Protein AF-A0A973BAA5-F1 (afdb_monomer)

Mean predicted aligned error: 5.47 Å

Radius of gyration: 13.07 Å; Cα contacts (8 Å, |Δi|>4): 147; chains: 1; bounding box: 31×34×27 Å

Secondary structure (DSSP, 8-state):
--HHHHHS--HHHHHHHHHHHTSTTEEEEEEEEETTEEEEEEEEETTEEEEEEEESSSSTTSSPPPHHHHHHHHHTT-EEEEEEHHHHHH-HHHHHHHHHHHHHHT-

pLDDT: mean 86.57, std 13.46, range [48.56, 96.56]

Sequence (107 aa):
MNAEDLLISDSFTEEVCDFLNRKDGIHTRVGYNIAGLLIDILVEKNHKYFGIDLVGYPVAFRDAFTLERYKILNRVGIEIMPISYLSWKYDEYHVKDRLEELLTNFD

Nearest PDB structures (foldseek):
  3r3p-assembly1_B  TM=7.218E-01  e=3.888E-03  Bacillus phage 0305phi8-36
  7u06-assembly1_l  TM=6.058E-01  e=5.678E+00  Saccharomyces cerevisiae
  7u05-assembly1_l  TM=6.095E-01  e=7.956E+00  Saccharomyces cerevisiae
  3q85-assembly1_A  TM=3.237E-01  e=3.310E+00  Mus musculus

Structure (mmCIF, N/CA/C/O backbone):
data_AF-A0A973BAA5-F1
#
_entry.id   AF-A0A973BAA5-F1
#
loop_
_atom_site.group_PDB
_atom_site.id
_atom_site.type_symbol
_atom_site.label_atom_id
_atom_site.label_alt_id
_atom_site.label_comp_id
_atom_site.label_asym_id
_atom_site.label_entity_id
_atom_site.label_seq_id
_atom_site.pdbx_PDB_ins_code
_atom_site.Cartn_x
_atom_site.Cartn_y
_atom_site.Cartn_z
_atom_site.occupancy
_atom_site.B_iso_or_equiv
_atom_site.auth_seq_id
_atom_site.auth_comp_id
_atom_site.auth_asym_id
_atom_site.auth_atom_id
_atom_site.pdbx_PDB_model_num
ATOM 1 N N . MET A 1 1 ? 12.392 -21.555 -1.815 1.00 49.84 1 MET A N 1
ATOM 2 C CA . MET A 1 1 ? 11.776 -20.274 -1.442 1.00 49.84 1 MET A CA 1
ATOM 3 C C . MET A 1 1 ? 10.315 -20.358 -1.794 1.00 49.84 1 MET A C 1
ATOM 5 O O . MET A 1 1 ? 10.001 -20.553 -2.966 1.00 49.84 1 MET A O 1
ATOM 9 N N . ASN A 1 2 ? 9.450 -20.348 -0.784 1.00 48.56 2 ASN A N 1
ATOM 10 C CA . ASN A 1 2 ? 8.018 -20.169 -1.011 1.00 48.56 2 ASN A CA 1
ATOM 11 C C . ASN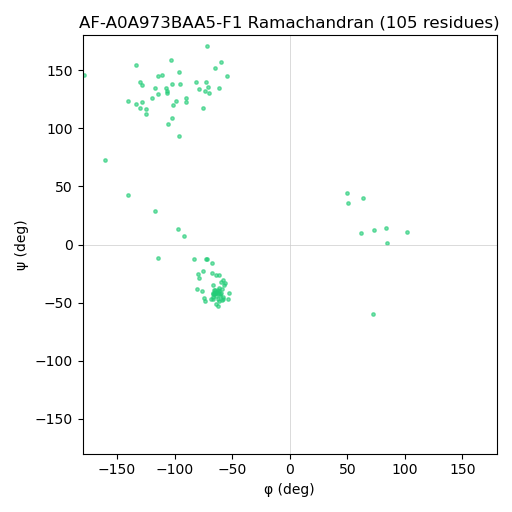 A 1 2 ? 7.763 -18.698 -1.423 1.00 48.56 2 ASN A C 1
ATOM 13 O O . ASN A 1 2 ? 8.682 -17.879 -1.400 1.00 48.56 2 ASN A O 1
ATOM 17 N N . ALA A 1 3 ? 6.547 -18.366 -1.863 1.00 51.72 3 ALA A N 1
ATOM 18 C CA . ALA A 1 3 ? 6.223 -16.990 -2.246 1.00 51.72 3 ALA A CA 1
ATOM 19 C C . ALA A 1 3 ? 6.472 -16.012 -1.086 1.00 51.72 3 ALA A C 1
ATOM 21 O O . ALA A 1 3 ? 6.953 -14.918 -1.335 1.00 51.72 3 ALA A O 1
ATOM 22 N N 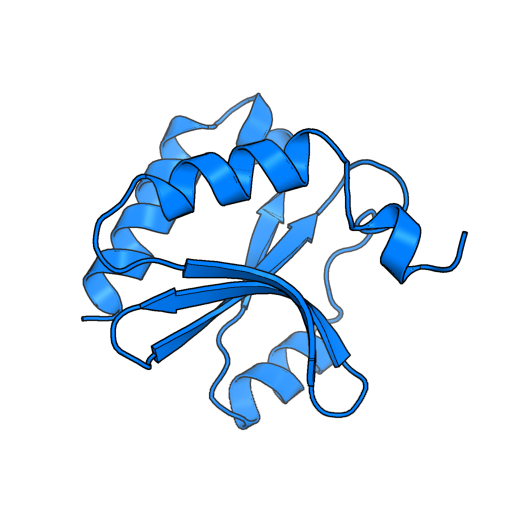. GLU A 1 4 ? 6.236 -16.443 0.157 1.00 53.12 4 GLU A N 1
ATOM 23 C CA . GLU A 1 4 ? 6.458 -15.656 1.375 1.00 53.12 4 GLU A CA 1
ATOM 24 C C . GLU A 1 4 ? 7.936 -15.266 1.561 1.00 53.12 4 GLU A C 1
ATOM 26 O O . GLU A 1 4 ? 8.223 -14.115 1.864 1.00 53.12 4 GLU A O 1
ATOM 31 N N . ASP A 1 5 ? 8.880 -16.163 1.264 1.00 52.28 5 ASP A N 1
ATOM 32 C CA . ASP A 1 5 ? 10.326 -15.924 1.352 1.00 52.28 5 ASP A CA 1
ATOM 33 C C . ASP A 1 5 ? 10.829 -14.905 0.310 1.00 52.28 5 ASP A C 1
ATOM 35 O O . ASP A 1 5 ? 11.876 -14.292 0.509 1.00 52.28 5 ASP A O 1
ATOM 39 N N . LEU A 1 6 ? 10.120 -14.730 -0.816 1.00 53.72 6 LEU A N 1
ATOM 40 C CA . LEU A 1 6 ? 10.433 -13.706 -1.826 1.00 53.72 6 LEU A CA 1
ATOM 41 C C . LEU A 1 6 ? 9.934 -12.310 -1.434 1.00 53.72 6 LEU A C 1
ATOM 43 O O . LEU A 1 6 ? 10.503 -11.332 -1.907 1.00 53.72 6 LEU A O 1
ATOM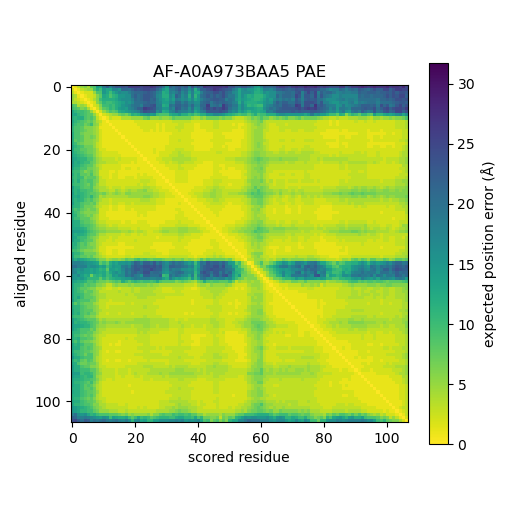 47 N N . LEU A 1 7 ? 8.899 -12.216 -0.591 1.00 53.53 7 LEU A N 1
ATOM 48 C CA . LEU A 1 7 ? 8.320 -10.940 -0.143 1.00 53.53 7 LEU A CA 1
ATOM 49 C C . LEU A 1 7 ? 9.201 -10.246 0.906 1.00 53.53 7 LEU A C 1
ATOM 51 O O . LEU A 1 7 ? 9.075 -9.047 1.121 1.00 53.53 7 LEU A O 1
ATOM 55 N N . ILE A 1 8 ? 10.048 -11.006 1.610 1.00 52.91 8 ILE A N 1
ATOM 56 C CA . ILE A 1 8 ? 10.646 -10.577 2.884 1.00 52.91 8 ILE A CA 1
ATOM 57 C C . ILE A 1 8 ? 11.899 -9.695 2.721 1.00 52.91 8 ILE A C 1
ATOM 59 O O . ILE A 1 8 ? 12.311 -9.072 3.695 1.00 52.91 8 ILE A O 1
ATOM 63 N N . SER A 1 9 ? 12.503 -9.576 1.534 1.00 57.31 9 SER A N 1
ATOM 64 C CA . SER A 1 9 ? 13.672 -8.695 1.356 1.00 57.31 9 SER A CA 1
ATOM 65 C C . SER A 1 9 ? 13.899 -8.328 -0.109 1.00 57.31 9 SER A C 1
ATOM 67 O O . SER A 1 9 ? 14.814 -8.818 -0.774 1.00 57.31 9 SER A O 1
ATOM 69 N N . ASP A 1 10 ? 13.035 -7.467 -0.639 1.00 75.75 10 ASP A N 1
ATOM 70 C CA . ASP A 1 10 ? 13.400 -6.644 -1.785 1.00 75.75 10 ASP A CA 1
ATOM 71 C C . ASP A 1 10 ? 13.503 -5.178 -1.339 1.00 75.75 10 ASP A C 1
ATOM 73 O O . ASP A 1 10 ? 12.781 -4.724 -0.447 1.00 75.75 10 ASP A O 1
ATOM 77 N N . SER A 1 11 ? 14.427 -4.436 -1.953 1.00 85.31 11 SER A N 1
ATOM 78 C CA . SER A 1 11 ? 14.740 -3.065 -1.545 1.00 85.31 11 SER A CA 1
ATOM 79 C C . SER A 1 11 ? 13.545 -2.117 -1.660 1.00 85.31 11 SER A C 1
ATOM 81 O O . SER A 1 11 ? 13.502 -1.115 -0.961 1.00 85.31 11 SER A O 1
ATOM 83 N N . PHE A 1 12 ? 12.581 -2.396 -2.542 1.00 88.50 12 PHE A N 1
ATOM 84 C CA . PHE A 1 12 ? 11.408 -1.545 -2.710 1.00 88.50 12 PHE A CA 1
ATOM 85 C C . PHE A 1 12 ? 10.430 -1.725 -1.546 1.00 88.50 12 PHE A C 1
ATOM 87 O O . PHE A 1 12 ? 9.998 -0.734 -0.956 1.00 88.50 12 PHE A O 1
ATOM 94 N N . THR A 1 13 ? 10.151 -2.970 -1.160 1.00 90.06 13 THR A N 1
ATOM 95 C CA . THR A 1 13 ? 9.342 -3.277 0.028 1.00 90.06 13 THR A CA 1
ATOM 96 C C . THR A 1 13 ? 9.958 -2.660 1.289 1.00 90.06 13 THR A C 1
ATOM 98 O O . THR A 1 13 ? 9.256 -2.016 2.071 1.00 90.06 13 THR A O 1
ATOM 101 N N . GLU A 1 14 ? 11.276 -2.798 1.464 1.00 91.31 14 GLU A N 1
ATOM 102 C CA . GLU A 1 14 ? 12.014 -2.215 2.593 1.00 91.31 14 GLU A CA 1
ATOM 103 C C . GLU A 1 14 ? 11.934 -0.679 2.603 1.00 91.31 14 GLU A C 1
ATOM 105 O O . GLU A 1 14 ? 11.590 -0.093 3.627 1.00 91.31 14 GLU A O 1
ATOM 110 N N . GLU A 1 15 ? 12.161 -0.019 1.462 1.00 93.31 15 GLU A N 1
ATOM 111 C CA . GLU A 1 15 ? 12.082 1.443 1.342 1.00 93.31 15 GLU A CA 1
ATOM 112 C C . GLU A 1 15 ? 10.690 1.994 1.708 1.00 93.31 15 GLU A C 1
ATOM 114 O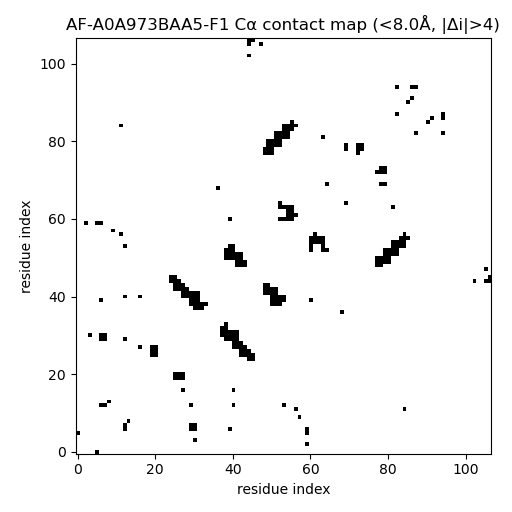 O . GLU A 1 15 ? 10.586 3.013 2.401 1.00 93.31 15 GLU A O 1
ATOM 119 N N . VAL A 1 16 ? 9.617 1.327 1.266 1.00 94.38 16 VAL A N 1
ATOM 120 C CA . VAL A 1 16 ? 8.234 1.732 1.570 1.00 94.38 16 VAL A CA 1
ATOM 121 C C . VAL A 1 16 ? 7.929 1.541 3.057 1.00 94.38 16 VAL A C 1
ATOM 123 O O . VAL A 1 16 ? 7.409 2.456 3.702 1.00 94.38 16 VAL A O 1
ATOM 126 N N . CYS A 1 17 ? 8.286 0.386 3.625 1.00 95.25 17 CYS A N 1
ATOM 127 C CA . CYS A 1 17 ? 8.111 0.110 5.051 1.00 95.25 17 CYS A CA 1
ATOM 128 C C . CYS A 1 17 ? 8.889 1.103 5.924 1.00 95.25 17 CYS A C 1
ATOM 130 O O . CYS A 1 17 ? 8.332 1.638 6.882 1.00 95.25 17 CYS A O 1
ATOM 132 N N . ASP A 1 18 ? 10.141 1.405 5.578 1.00 96.06 18 ASP A N 1
ATOM 133 C CA . ASP A 1 18 ? 10.977 2.366 6.300 1.00 96.06 18 ASP A CA 1
ATOM 134 C C . ASP A 1 18 ? 10.395 3.779 6.271 1.00 96.06 18 ASP A C 1
ATOM 136 O O . ASP A 1 18 ? 10.412 4.480 7.285 1.00 96.06 18 ASP A O 1
ATOM 140 N N . PHE A 1 19 ? 9.866 4.217 5.126 1.00 96.44 19 PHE A N 1
ATOM 141 C CA . PHE A 1 19 ? 9.201 5.514 5.024 1.00 96.44 19 PHE A CA 1
ATOM 142 C C . PHE A 1 19 ? 7.982 5.609 5.955 1.00 96.44 19 PHE A C 1
ATOM 144 O O . PHE A 1 19 ? 7.793 6.630 6.620 1.00 96.44 19 PHE A O 1
ATOM 151 N N . LEU A 1 20 ? 7.175 4.547 6.024 1.00 96.50 20 LEU A N 1
ATOM 152 C CA . LEU A 1 20 ? 5.961 4.498 6.839 1.00 96.50 20 LEU A CA 1
ATOM 153 C C . LEU A 1 20 ? 6.272 4.373 8.336 1.00 96.50 20 LEU A C 1
ATOM 155 O O . LEU A 1 20 ? 5.752 5.150 9.131 1.00 96.50 20 LEU A O 1
ATOM 159 N N . ASN A 1 21 ? 7.156 3.449 8.722 1.00 96.38 21 ASN A N 1
ATOM 160 C CA . ASN A 1 21 ? 7.490 3.158 10.123 1.00 96.38 21 ASN A CA 1
ATOM 161 C C . ASN A 1 21 ? 8.241 4.305 10.828 1.00 96.38 21 ASN A C 1
ATOM 163 O O . ASN A 1 21 ? 8.327 4.320 12.053 1.00 96.38 21 ASN A O 1
ATOM 167 N N . ARG A 1 22 ? 8.800 5.271 10.083 1.00 96.06 22 ARG A N 1
ATOM 168 C CA . ARG A 1 22 ? 9.397 6.497 10.653 1.00 96.06 22 ARG A CA 1
ATOM 169 C C . ARG A 1 22 ? 8.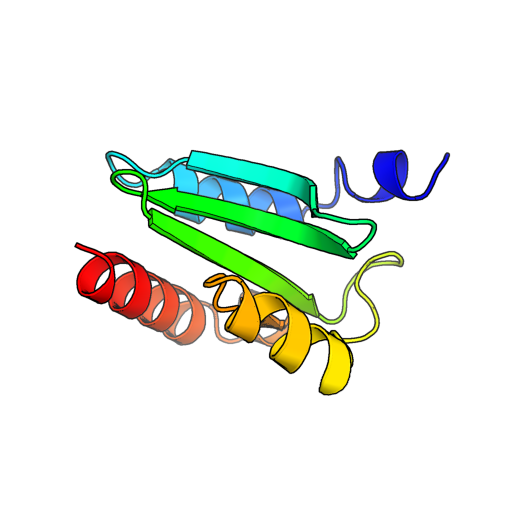365 7.478 11.209 1.00 96.06 22 ARG A C 1
ATOM 171 O O . ARG A 1 22 ? 8.752 8.450 11.853 1.00 96.06 22 ARG A O 1
ATOM 178 N N . LYS A 1 23 ? 7.085 7.278 10.908 1.00 93.44 23 LYS A N 1
ATOM 179 C CA . LYS A 1 23 ? 5.991 8.148 11.332 1.00 93.44 23 LYS A CA 1
ATOM 180 C C . LYS A 1 23 ? 5.361 7.590 12.611 1.00 93.44 23 LYS A C 1
ATOM 182 O O . LYS A 1 23 ? 5.150 6.384 12.732 1.00 93.44 23 LYS A O 1
ATOM 187 N N . ASP A 1 24 ? 5.045 8.470 13.556 1.00 92.19 24 ASP A N 1
ATOM 188 C CA . ASP A 1 24 ? 4.533 8.063 14.865 1.00 92.19 24 ASP A CA 1
ATOM 189 C C . ASP A 1 24 ? 3.207 7.294 14.758 1.00 92.19 24 ASP A C 1
ATOM 191 O O . ASP A 1 24 ? 2.279 7.696 14.052 1.00 92.19 24 ASP A O 1
ATOM 195 N N . GLY A 1 25 ? 3.119 6.184 15.496 1.00 92.44 25 GLY A N 1
ATOM 196 C CA . GLY A 1 25 ? 1.907 5.367 15.591 1.00 92.44 25 GLY A CA 1
ATOM 197 C C . GLY A 1 25 ? 1.579 4.542 14.344 1.00 92.44 25 GLY A C 1
ATOM 198 O O . GLY A 1 25 ? 0.466 4.022 14.259 1.00 92.44 25 GLY A O 1
ATOM 199 N N . ILE A 1 26 ? 2.513 4.424 13.392 1.00 96.06 26 ILE A N 1
ATOM 200 C CA . ILE A 1 26 ? 2.351 3.624 12.176 1.00 96.06 26 ILE A CA 1
ATOM 201 C C . ILE A 1 26 ? 3.189 2.348 12.260 1.00 96.06 26 ILE A C 1
ATOM 203 O O . ILE A 1 26 ? 4.375 2.375 12.588 1.00 96.06 26 ILE A O 1
ATOM 207 N N . HIS A 1 27 ? 2.559 1.221 11.935 1.00 96.00 27 HIS A N 1
ATOM 208 C CA . HIS A 1 27 ? 3.194 -0.092 11.899 1.00 96.00 27 HIS A CA 1
ATOM 209 C C . HIS A 1 27 ? 2.892 -0.803 10.585 1.00 96.00 27 HIS A C 1
ATOM 211 O O . HIS A 1 27 ? 1.762 -0.779 10.102 1.00 96.00 27 HIS A O 1
ATOM 217 N N . THR A 1 28 ? 3.890 -1.482 10.025 1.00 96.56 28 THR A N 1
ATOM 218 C CA . THR A 1 28 ? 3.757 -2.242 8.776 1.00 96.56 28 THR A CA 1
ATOM 219 C C . THR A 1 28 ? 3.930 -3.742 9.006 1.00 96.56 28 THR A C 1
ATOM 221 O O . THR A 1 28 ? 4.705 -4.177 9.860 1.00 96.56 28 THR A O 1
ATOM 224 N N . ARG A 1 29 ? 3.186 -4.557 8.252 1.00 95.19 29 ARG A N 1
ATOM 225 C CA . ARG A 1 29 ? 3.341 -6.018 8.185 1.00 95.19 29 ARG A CA 1
ATOM 226 C C . ARG A 1 29 ? 3.410 -6.441 6.723 1.00 95.19 29 ARG A C 1
ATOM 228 O O . ARG A 1 29 ? 2.444 -6.247 5.991 1.00 95.19 29 ARG A O 1
ATOM 235 N N . VAL A 1 30 ? 4.534 -7.020 6.316 1.00 92.5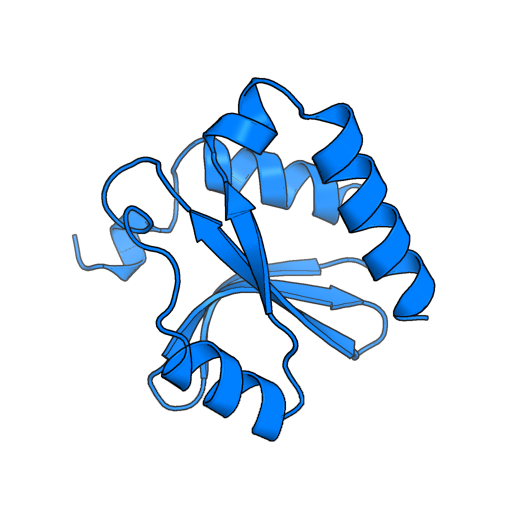6 30 VAL A N 1
ATOM 236 C CA . VAL A 1 30 ? 4.751 -7.509 4.946 1.00 92.56 30 VAL A CA 1
ATOM 237 C C . VAL A 1 30 ? 4.104 -8.885 4.771 1.00 92.56 30 VAL A C 1
ATOM 239 O O . VAL A 1 30 ? 4.171 -9.713 5.680 1.00 92.56 30 VAL A O 1
ATOM 242 N N . GLY A 1 31 ? 3.478 -9.134 3.618 1.00 89.69 31 GLY A N 1
ATOM 243 C CA . GLY A 1 31 ? 2.913 -10.440 3.267 1.00 89.69 31 GLY A CA 1
ATOM 244 C C . GLY A 1 31 ? 1.773 -10.880 4.189 1.00 89.69 31 GLY A C 1
ATOM 245 O O . GLY A 1 31 ? 1.687 -12.045 4.578 1.00 89.69 31 GLY A O 1
ATOM 246 N N . T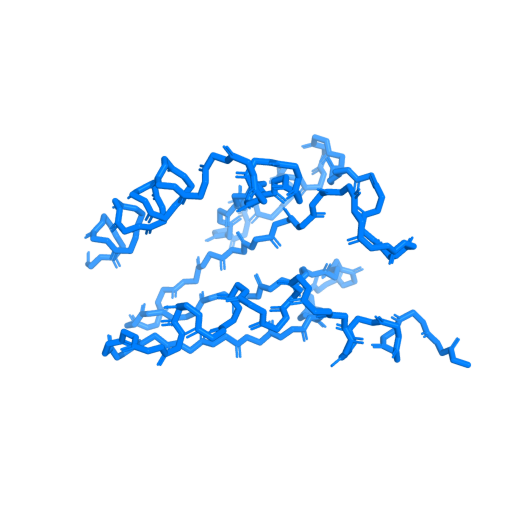YR A 1 32 ? 0.896 -9.956 4.582 1.00 92.06 32 TYR A N 1
ATOM 247 C CA . TYR A 1 32 ? -0.192 -10.250 5.510 1.00 92.06 32 TYR A CA 1
ATOM 248 C C . TYR A 1 32 ? -1.316 -11.041 4.827 1.00 92.06 32 TYR A C 1
ATOM 250 O O . TYR A 1 32 ? -1.984 -10.546 3.920 1.00 92.06 32 TYR A O 1
ATOM 258 N N . ASN A 1 33 ? -1.567 -12.266 5.289 1.00 90.75 33 ASN A N 1
ATOM 259 C CA . ASN A 1 33 ? -2.617 -13.123 4.744 1.00 90.75 33 ASN A CA 1
ATOM 260 C C . ASN A 1 33 ? -3.959 -12.915 5.467 1.00 90.75 33 ASN A C 1
ATOM 262 O O . ASN A 1 33 ? -4.066 -13.140 6.673 1.00 90.75 33 ASN A O 1
ATOM 266 N N . ILE A 1 34 ? -4.999 -12.550 4.714 1.00 88.88 34 ILE A N 1
ATOM 267 C CA . ILE A 1 34 ? -6.387 -12.494 5.178 1.00 88.88 34 ILE A CA 1
ATOM 268 C C . ILE A 1 34 ? -7.284 -13.348 4.282 1.00 88.88 34 ILE A C 1
ATOM 270 O O . ILE A 1 34 ? -7.444 -13.078 3.096 1.00 88.88 34 ILE A O 1
ATOM 274 N N . ALA A 1 35 ? -7.892 -14.390 4.856 1.00 87.31 35 ALA A N 1
ATOM 275 C CA . ALA A 1 35 ? -8.794 -15.297 4.138 1.00 87.31 35 ALA A CA 1
ATOM 276 C C . ALA A 1 35 ? -8.207 -15.848 2.814 1.00 87.31 35 ALA A C 1
ATOM 278 O O . ALA A 1 35 ? -8.927 -16.024 1.833 1.00 87.31 35 ALA A O 1
ATOM 279 N N . GLY A 1 36 ? -6.895 -16.107 2.777 1.00 87.50 36 GLY A N 1
ATOM 280 C CA . GLY A 1 36 ? -6.191 -16.591 1.586 1.00 87.50 36 GLY A CA 1
ATOM 281 C C . GLY A 1 36 ? -5.749 -15.495 0.609 1.00 87.50 36 GLY A C 1
ATOM 282 O O . GLY A 1 36 ? -5.155 -15.817 -0.417 1.00 87.50 36 GLY A O 1
ATOM 283 N N . LEU A 1 37 ? -6.008 -14.218 0.905 1.00 89.62 37 LEU A N 1
ATOM 284 C CA . LEU A 1 37 ? -5.532 -13.068 0.135 1.00 89.62 37 LEU A CA 1
ATOM 285 C C . LEU A 1 37 ? -4.291 -12.467 0.804 1.00 89.62 37 LEU A C 1
ATOM 287 O O . LEU A 1 37 ? -4.340 -12.072 1.965 1.00 89.62 37 LEU A O 1
ATOM 291 N N . LEU A 1 38 ? -3.192 -12.371 0.060 1.00 90.12 38 LEU A N 1
ATOM 292 C CA . LEU A 1 38 ? -1.879 -11.959 0.565 1.00 90.12 38 LEU A CA 1
ATOM 293 C C . LEU A 1 38 ? -1.603 -10.466 0.341 1.00 90.12 38 LEU A C 1
ATOM 295 O O . LEU A 1 38 ? -1.124 -10.098 -0.720 1.00 90.12 38 LEU A O 1
ATOM 299 N N . ILE A 1 39 ? -1.899 -9.592 1.292 1.00 92.94 39 ILE A N 1
ATOM 300 C CA . ILE A 1 39 ? -1.602 -8.157 1.165 1.00 92.94 39 ILE A CA 1
ATOM 301 C C . ILE A 1 39 ? -0.087 -7.930 1.246 1.00 92.94 39 ILE A C 1
ATOM 303 O O . ILE A 1 39 ? 0.551 -8.402 2.186 1.00 92.94 39 ILE A O 1
ATOM 307 N N . ASP A 1 40 ? 0.463 -7.181 0.294 1.00 91.94 40 ASP A N 1
ATOM 308 C CA . ASP A 1 40 ? 1.908 -6.988 0.157 1.00 91.94 40 ASP A CA 1
ATOM 309 C C . ASP A 1 40 ? 2.475 -6.257 1.371 1.00 91.94 40 ASP A C 1
ATOM 311 O O . ASP A 1 40 ? 3.379 -6.767 2.029 1.00 91.94 40 ASP A O 1
ATOM 315 N N . ILE A 1 41 ? 1.871 -5.121 1.736 1.00 94.00 41 ILE A N 1
ATOM 316 C CA . ILE A 1 41 ? 2.120 -4.432 3.006 1.00 94.00 41 ILE A CA 1
ATOM 317 C C . ILE A 1 41 ? 0.779 -4.056 3.634 1.00 94.00 41 ILE A C 1
ATOM 319 O O . ILE A 1 41 ? -0.006 -3.311 3.053 1.00 94.00 41 ILE A O 1
ATOM 323 N N . LEU A 1 42 ? 0.513 -4.543 4.843 1.00 95.69 42 LEU A N 1
ATOM 324 C CA . LEU A 1 42 ? -0.564 -4.041 5.690 1.00 95.69 42 LEU A CA 1
ATOM 325 C C . LEU A 1 42 ? -0.023 -2.911 6.564 1.00 95.69 42 LEU A C 1
ATOM 327 O O . LEU A 1 42 ? 0.947 -3.112 7.292 1.00 95.69 42 LEU A O 1
ATOM 331 N N . VAL A 1 43 ? -0.676 -1.757 6.527 1.00 96.25 43 VAL A N 1
ATOM 332 C CA . VAL A 1 43 ? -0.354 -0.596 7.355 1.00 96.25 43 VAL A CA 1
ATOM 333 C C . VAL A 1 43 ? -1.410 -0.453 8.442 1.00 96.25 43 VAL A C 1
ATOM 335 O O . VAL A 1 43 ? -2.608 -0.477 8.165 1.00 96.25 43 VAL A O 1
ATOM 338 N N . GLU A 1 44 ? -0.964 -0.305 9.682 1.00 94.38 44 GLU A N 1
ATOM 339 C CA . GLU A 1 44 ? -1.788 -0.070 10.862 1.00 94.38 44 GLU A CA 1
ATOM 340 C C . GLU A 1 44 ? -1.489 1.319 11.431 1.00 94.38 44 GLU A C 1
ATOM 342 O O . GLU A 1 44 ? -0.329 1.643 11.686 1.00 94.38 44 GLU A O 1
ATOM 347 N N . LYS A 1 45 ? -2.537 2.112 11.671 1.00 92.19 45 LYS A N 1
ATOM 348 C CA . LYS A 1 45 ? -2.488 3.371 12.428 1.00 92.19 45 LYS A CA 1
ATOM 349 C C . LYS A 1 45 ? -3.737 3.458 13.299 1.00 92.19 45 LYS A C 1
ATOM 351 O O . LYS A 1 45 ? -4.843 3.363 12.775 1.00 92.19 45 LYS A O 1
ATOM 356 N N . ASN A 1 46 ? -3.592 3.617 14.616 1.00 89.19 46 ASN A N 1
ATOM 357 C CA . ASN A 1 46 ? -4.725 3.768 15.548 1.00 89.19 46 ASN A CA 1
ATOM 358 C C . ASN A 1 46 ? -5.829 2.692 15.384 1.00 89.19 46 ASN A C 1
ATOM 360 O O . ASN A 1 46 ? -7.017 3.011 15.357 1.00 89.19 46 ASN A O 1
ATOM 364 N N . HIS A 1 47 ? -5.447 1.416 15.238 1.00 87.44 47 HIS A N 1
ATOM 365 C CA . HIS A 1 47 ? -6.354 0.281 14.973 1.00 87.44 47 HIS A CA 1
ATOM 366 C C . HIS A 1 47 ? -7.153 0.348 13.660 1.00 87.44 47 HIS A C 1
ATOM 368 O O . HIS A 1 47 ? -8.044 -0.475 13.439 1.00 87.44 47 HIS A O 1
ATOM 374 N N . LYS A 1 48 ? -6.841 1.296 12.773 1.00 90.00 48 LYS A N 1
ATOM 375 C CA . LYS A 1 48 ? -7.313 1.301 11.391 1.00 90.00 48 LYS A CA 1
ATOM 376 C C . LYS A 1 48 ? -6.250 0.696 10.489 1.00 90.00 48 LYS A C 1
ATOM 378 O O . LYS A 1 48 ? -5.052 0.816 10.751 1.00 90.00 48 LYS A O 1
ATOM 383 N N . TYR A 1 49 ? -6.716 0.053 9.426 1.00 91.75 49 TYR A N 1
ATOM 384 C CA . TYR A 1 49 ? -5.874 -0.696 8.510 1.00 91.75 49 TYR A CA 1
ATOM 385 C C . TYR A 1 49 ? -6.125 -0.264 7.072 1.00 91.75 49 TYR A C 1
ATOM 387 O O . TYR A 1 49 ? -7.274 -0.146 6.647 1.00 91.75 49 TYR A O 1
ATOM 395 N N . PHE A 1 50 ? -5.051 -0.106 6.310 1.00 94.75 50 PHE A N 1
ATOM 396 C CA . PHE A 1 50 ? -5.102 -0.113 4.853 1.00 94.75 50 PHE A CA 1
ATOM 397 C C . PHE A 1 50 ? -3.987 -1.009 4.326 1.00 94.75 50 PHE A C 1
ATOM 399 O O . PHE A 1 50 ? -2.996 -1.264 5.009 1.00 94.75 50 PHE A O 1
ATOM 406 N N . GLY A 1 51 ? -4.173 -1.544 3.130 1.00 95.19 51 GLY A N 1
ATOM 407 C CA . GLY A 1 51 ? -3.150 -2.315 2.446 1.00 95.19 51 GLY A CA 1
ATOM 408 C C . GLY A 1 51 ? -2.481 -1.505 1.349 1.00 95.19 51 GLY A C 1
ATOM 409 O O . GLY A 1 51 ? -3.039 -0.550 0.809 1.00 95.19 51 GLY A O 1
ATOM 410 N N . ILE A 1 52 ? -1.286 -1.935 0.991 1.00 95.38 52 ILE A N 1
ATOM 411 C CA . ILE A 1 52 ? -0.554 -1.474 -0.176 1.00 95.38 52 ILE A CA 1
ATOM 412 C C . ILE A 1 52 ? -0.383 -2.672 -1.109 1.00 95.38 52 ILE A C 1
ATOM 414 O O . ILE A 1 52 ? -0.072 -3.773 -0.655 1.00 95.38 52 ILE A O 1
ATOM 418 N N . ASP A 1 53 ? -0.639 -2.433 -2.390 1.00 93.88 53 ASP A N 1
ATOM 419 C CA . ASP A 1 53 ? -0.336 -3.323 -3.515 1.00 93.88 53 ASP A CA 1
ATOM 420 C C . ASP A 1 53 ? 0.925 -2.769 -4.184 1.00 93.88 53 ASP A C 1
ATOM 422 O O . ASP A 1 53 ? 0.905 -1.672 -4.745 1.00 93.88 53 ASP A O 1
ATOM 426 N N . LEU A 1 54 ? 2.050 -3.458 -4.042 1.00 92.25 54 LEU A N 1
ATOM 427 C CA . LEU A 1 54 ? 3.293 -3.069 -4.690 1.00 92.25 54 LEU A CA 1
ATOM 428 C C . LEU A 1 54 ? 3.219 -3.516 -6.149 1.00 92.25 54 LEU A C 1
ATOM 430 O O . LEU A 1 54 ? 2.820 -4.632 -6.457 1.00 92.25 54 LEU A O 1
ATOM 434 N N . VAL A 1 55 ? 3.593 -2.635 -7.076 1.00 90.56 55 VAL A N 1
ATOM 435 C CA . VAL A 1 55 ? 3.440 -2.903 -8.509 1.00 90.56 55 VAL A CA 1
ATOM 436 C C . VAL A 1 55 ? 4.752 -2.664 -9.241 1.00 90.56 55 VAL A C 1
ATOM 438 O O . VAL A 1 55 ? 5.282 -1.558 -9.270 1.00 90.56 55 VAL A O 1
ATOM 441 N N . GLY A 1 56 ? 5.249 -3.685 -9.928 1.00 79.81 56 GLY A N 1
ATOM 442 C CA . GLY A 1 56 ? 6.201 -3.533 -11.020 1.00 79.81 56 GLY A CA 1
ATOM 443 C C . GLY A 1 56 ? 7.684 -3.820 -10.756 1.00 79.81 56 GLY A C 1
ATOM 444 O O . GLY A 1 56 ? 8.446 -3.517 -11.670 1.00 79.81 56 GLY A O 1
ATOM 445 N N . TYR A 1 57 ? 8.134 -4.405 -9.628 1.00 68.00 57 TYR A N 1
ATOM 446 C CA . TYR A 1 57 ? 9.535 -4.881 -9.431 1.00 68.00 57 TYR A CA 1
ATOM 447 C C . TYR A 1 57 ? 9.786 -5.557 -8.048 1.00 68.00 57 TYR A C 1
ATOM 449 O O . TYR A 1 57 ? 9.251 -5.035 -7.079 1.00 68.00 57 TYR A O 1
ATOM 457 N N . PRO A 1 58 ? 10.656 -6.594 -7.896 1.00 61.22 58 PRO A N 1
ATOM 458 C CA . PRO A 1 58 ? 10.948 -7.692 -8.808 1.00 61.22 58 PRO A CA 1
ATOM 459 C C . PRO A 1 58 ? 10.246 -9.009 -8.383 1.00 61.22 58 PRO A C 1
ATOM 461 O O . PRO A 1 58 ? 10.248 -9.434 -7.236 1.00 61.22 58 PRO A O 1
ATOM 464 N N . VAL A 1 59 ? 9.713 -9.722 -9.377 1.00 57.47 59 VAL A N 1
ATOM 465 C CA . VAL A 1 59 ? 9.171 -11.099 -9.304 1.00 57.47 59 VAL A CA 1
ATOM 466 C C . VAL A 1 59 ? 7.828 -11.279 -8.571 1.00 57.47 59 VAL A C 1
ATOM 468 O O . VAL A 1 59 ? 6.901 -11.734 -9.235 1.00 57.47 59 VAL A O 1
ATOM 471 N N . ALA A 1 60 ? 7.679 -10.946 -7.282 1.00 55.47 60 ALA A N 1
ATOM 472 C CA . ALA A 1 60 ? 6.442 -11.245 -6.527 1.00 55.47 60 ALA A CA 1
ATOM 473 C C . ALA A 1 60 ? 5.284 -10.266 -6.811 1.00 55.47 60 ALA A C 1
ATOM 475 O O . ALA A 1 60 ? 4.119 -10.653 -6.798 1.00 55.47 60 ALA A O 1
ATOM 476 N N . PHE A 1 61 ? 5.631 -9.027 -7.155 1.00 61.00 61 PHE A N 1
ATOM 477 C CA . PHE A 1 61 ? 4.726 -7.881 -7.273 1.00 61.00 61 PHE A CA 1
ATOM 478 C C . PHE A 1 61 ? 4.654 -7.334 -8.700 1.00 61.00 61 PHE A C 1
ATOM 480 O O . PHE A 1 61 ? 4.530 -6.136 -8.935 1.00 61.00 61 PHE A O 1
ATOM 487 N N . ARG A 1 62 ? 4.862 -8.193 -9.706 1.00 65.75 62 ARG A N 1
ATOM 488 C CA . ARG A 1 62 ? 4.924 -7.741 -11.107 1.00 65.75 62 ARG A CA 1
ATOM 489 C C . ARG A 1 62 ? 3.582 -7.189 -11.584 1.00 65.75 62 ARG A C 1
ATOM 491 O O . ARG A 1 62 ? 3.566 -6.195 -12.307 1.00 65.75 62 ARG A O 1
ATOM 498 N N . ASP A 1 63 ? 2.506 -7.841 -11.172 1.00 80.44 63 ASP A N 1
ATOM 499 C CA . ASP A 1 63 ? 1.152 -7.509 -11.576 1.00 80.44 63 ASP A CA 1
ATOM 500 C C . ASP A 1 63 ? 0.425 -6.868 -10.401 1.00 80.44 63 ASP A C 1
ATOM 502 O O . ASP A 1 63 ? 0.474 -7.383 -9.285 1.00 80.44 63 ASP A O 1
ATOM 506 N N . ALA A 1 64 ? -0.281 -5.774 -10.676 1.00 87.06 64 ALA A N 1
ATOM 507 C CA . ALA A 1 64 ? -1.212 -5.209 -9.714 1.00 87.06 64 ALA A CA 1
ATOM 508 C C . ALA A 1 64 ? -2.303 -6.229 -9.361 1.00 87.06 64 ALA A C 1
ATOM 510 O O . ALA A 1 64 ? -2.647 -7.121 -10.150 1.00 87.06 64 ALA A O 1
ATOM 511 N N . PHE A 1 65 ? -2.916 -6.054 -8.196 1.00 91.12 65 PHE A N 1
ATOM 512 C CA . PHE A 1 65 ? -4.070 -6.841 -7.793 1.00 91.12 65 PHE A CA 1
ATOM 513 C C . PHE A 1 65 ? -5.173 -6.757 -8.852 1.00 91.12 65 PHE A C 1
ATOM 515 O O . PHE A 1 65 ? -5.422 -5.727 -9.483 1.00 91.12 65 PHE A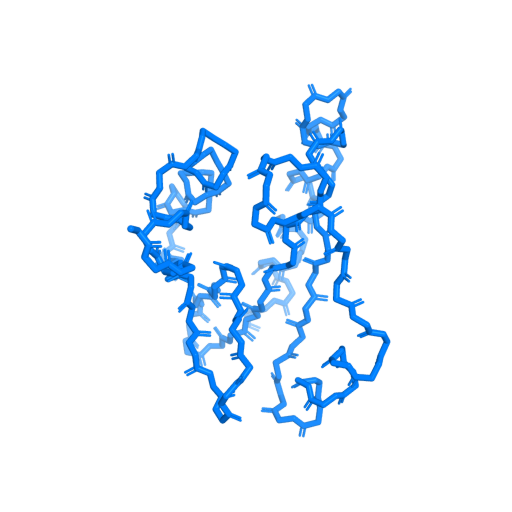 O 1
ATOM 522 N N . THR A 1 66 ? -5.902 -7.857 -9.032 1.00 92.94 66 THR A N 1
ATOM 523 C CA . THR A 1 66 ? -7.084 -7.832 -9.893 1.00 92.94 66 THR A CA 1
ATOM 524 C C . THR A 1 66 ? -8.147 -6.906 -9.300 1.00 92.94 66 THR A C 1
ATOM 526 O O . THR A 1 66 ? -8.274 -6.767 -8.081 1.00 92.94 66 THR A O 1
ATOM 529 N N . LEU A 1 67 ? -8.989 -6.313 -10.149 1.00 93.38 67 LEU A N 1
ATOM 530 C CA . LEU A 1 67 ? -10.107 -5.477 -9.692 1.00 93.38 67 LEU A CA 1
ATOM 531 C C . LEU A 1 67 ? -11.041 -6.223 -8.720 1.00 93.38 67 LEU A C 1
ATOM 533 O O . LEU A 1 67 ? -11.619 -5.632 -7.809 1.00 93.38 67 LEU A O 1
ATOM 537 N N . GLU A 1 68 ? -11.207 -7.530 -8.909 1.00 94.38 68 GLU A N 1
ATOM 538 C CA . GLU A 1 68 ? -11.990 -8.384 -8.014 1.00 94.38 68 GLU A CA 1
ATOM 539 C C . GLU A 1 68 ? -11.364 -8.465 -6.625 1.00 94.38 68 GLU A C 1
ATOM 541 O O . GLU A 1 68 ? -12.069 -8.345 -5.624 1.00 94.38 68 GLU A O 1
ATOM 546 N N . ARG A 1 69 ? -10.038 -8.590 -6.564 1.00 93.75 69 ARG A N 1
ATOM 547 C CA . ARG A 1 69 ? -9.291 -8.615 -5.313 1.00 93.75 69 ARG A CA 1
ATOM 548 C C . ARG A 1 69 ? -9.413 -7.293 -4.556 1.00 93.75 69 ARG A C 1
ATOM 550 O O . ARG A 1 69 ? -9.728 -7.322 -3.367 1.00 93.75 69 ARG A O 1
ATOM 557 N N . TYR A 1 70 ? -9.294 -6.157 -5.249 1.00 95.25 70 TYR A N 1
ATOM 558 C CA . TYR A 1 70 ? -9.595 -4.834 -4.684 1.00 95.25 70 TYR A CA 1
ATOM 559 C C . TYR A 1 70 ? -11.006 -4.772 -4.079 1.00 95.25 70 TYR A C 1
ATOM 561 O O . TYR A 1 70 ? -11.187 -4.334 -2.944 1.00 95.25 70 TYR A O 1
ATOM 569 N N . LYS A 1 71 ? -12.017 -5.267 -4.806 1.00 94.50 71 LYS A N 1
ATOM 570 C CA . LYS A 1 71 ? -13.414 -5.278 -4.339 1.00 94.50 71 LYS A CA 1
ATOM 571 C C . LYS A 1 71 ? -13.628 -6.173 -3.118 1.00 94.50 71 LYS A C 1
ATOM 573 O O . LYS A 1 71 ? -14.418 -5.815 -2.248 1.00 94.50 71 LYS A O 1
ATOM 578 N N . ILE A 1 72 ? -12.984 -7.338 -3.056 1.00 94.69 72 ILE A N 1
ATOM 579 C CA . ILE A 1 72 ? -13.122 -8.259 -1.918 1.00 94.69 72 ILE A CA 1
ATOM 580 C C . ILE A 1 72 ? -12.522 -7.639 -0.654 1.00 94.69 72 ILE A C 1
ATOM 582 O O . ILE A 1 72 ? -13.184 -7.636 0.380 1.00 94.69 72 ILE A O 1
ATOM 586 N N . LEU A 1 73 ? -11.318 -7.070 -0.748 1.00 93.75 73 LEU A N 1
ATOM 587 C CA . LEU A 1 73 ? -10.645 -6.430 0.387 1.00 93.75 73 LEU A CA 1
ATOM 588 C C . LEU A 1 73 ? -11.425 -5.203 0.882 1.00 93.75 73 LEU A C 1
ATOM 590 O O . LEU A 1 73 ? -11.678 -5.072 2.080 1.00 93.75 73 LEU A O 1
ATOM 594 N N . ASN A 1 74 ? -11.942 -4.385 -0.038 1.00 92.81 74 ASN A N 1
ATOM 595 C CA . ASN A 1 74 ? -12.768 -3.235 0.323 1.00 92.81 74 ASN A CA 1
ATOM 596 C C . ASN A 1 74 ? -14.057 -3.639 1.071 1.00 92.81 74 ASN A C 1
ATOM 598 O O . ASN A 1 74 ? -14.440 -2.980 2.035 1.00 92.81 74 ASN A O 1
ATOM 602 N N . ARG A 1 75 ? -14.695 -4.761 0.700 1.00 92.25 75 ARG A N 1
ATOM 603 C CA . ARG A 1 75 ? -15.901 -5.273 1.388 1.00 92.25 75 ARG A CA 1
ATOM 604 C C . ARG A 1 75 ? -15.659 -5.680 2.839 1.00 92.25 75 ARG A C 1
ATOM 606 O O . ARG A 1 75 ? -16.607 -5.674 3.617 1.00 92.25 75 ARG A O 1
ATOM 613 N N . VAL A 1 76 ? -14.429 -6.047 3.192 1.00 89.75 76 VAL A N 1
ATOM 614 C CA . VAL A 1 76 ? -14.043 -6.383 4.573 1.00 89.75 76 VAL A CA 1
ATOM 615 C C . VAL A 1 76 ? -13.393 -5.201 5.299 1.00 89.75 76 VAL A C 1
ATOM 617 O O . VAL A 1 76 ? -12.831 -5.378 6.375 1.00 89.75 76 VAL A O 1
ATOM 620 N N . GLY A 1 77 ? -13.497 -3.993 4.733 1.00 88.44 77 GLY A N 1
ATOM 621 C CA . GLY A 1 77 ? -13.027 -2.752 5.348 1.00 88.44 77 GLY A CA 1
ATOM 622 C C . GLY A 1 77 ? -11.542 -2.459 5.145 1.00 88.44 77 GLY A C 1
ATOM 623 O O . GLY A 1 77 ? -11.016 -1.591 5.831 1.00 88.44 77 GLY A O 1
ATOM 624 N N . ILE A 1 78 ? -10.867 -3.154 4.223 1.00 90.69 78 ILE A N 1
ATOM 625 C CA . ILE A 1 78 ? -9.457 -2.910 3.903 1.00 90.69 78 ILE A CA 1
ATOM 626 C C . ILE A 1 78 ? -9.378 -2.192 2.555 1.00 90.69 78 ILE A C 1
ATOM 628 O O . ILE A 1 78 ? -9.554 -2.794 1.494 1.00 90.69 78 ILE A O 1
ATOM 632 N N . GLU A 1 79 ? -9.119 -0.889 2.594 1.00 92.56 79 GLU A N 1
ATOM 633 C CA . GLU A 1 79 ? -8.766 -0.122 1.400 1.00 92.56 79 GLU A CA 1
ATOM 634 C C . GLU A 1 79 ? -7.344 -0.478 0.955 1.00 92.56 79 GLU A C 1
ATOM 636 O O . GLU A 1 79 ? -6.471 -0.674 1.796 1.00 92.56 79 GLU A O 1
ATOM 641 N N . ILE A 1 80 ? -7.116 -0.593 -0.356 1.00 94.50 80 ILE A N 1
ATOM 642 C CA . ILE A 1 80 ? -5.810 -0.947 -0.922 1.00 94.50 80 ILE A CA 1
ATOM 643 C C . ILE A 1 80 ? -5.325 0.185 -1.823 1.00 94.50 80 ILE A C 1
ATOM 645 O O . ILE A 1 80 ? -6.027 0.562 -2.763 1.00 94.50 80 ILE A O 1
ATOM 649 N N . MET A 1 81 ? -4.117 0.684 -1.565 1.00 94.06 81 MET A N 1
ATOM 650 C CA . MET A 1 81 ? -3.432 1.654 -2.416 1.00 94.06 81 MET A CA 1
ATOM 651 C C . MET A 1 81 ? -2.371 0.954 -3.279 1.00 94.06 81 MET A C 1
ATOM 653 O O . MET A 1 81 ? -1.420 0.404 -2.724 1.00 94.06 81 MET A O 1
ATOM 657 N N . PRO A 1 82 ? -2.460 1.007 -4.619 1.00 94.25 82 PRO A N 1
ATOM 658 C CA . PRO A 1 82 ? -1.353 0.587 -5.466 1.00 94.25 82 PRO A CA 1
ATOM 659 C C . PRO A 1 82 ? -0.188 1.576 -5.394 1.00 94.25 82 PRO A C 1
ATOM 661 O O . PRO A 1 82 ? -0.385 2.787 -5.524 1.00 94.25 82 PRO A O 1
ATOM 664 N N . ILE A 1 83 ? 1.033 1.060 -5.277 1.00 94.12 83 ILE A N 1
ATOM 665 C CA . ILE A 1 83 ? 2.271 1.828 -5.398 1.00 94.12 83 ILE A CA 1
ATOM 666 C C . ILE A 1 83 ? 3.147 1.190 -6.468 1.00 94.12 83 ILE A C 1
ATOM 668 O O . ILE A 1 83 ? 3.690 0.101 -6.305 1.00 94.12 83 ILE A O 1
ATOM 672 N N . SER A 1 84 ? 3.316 1.913 -7.571 1.00 92.19 84 SER A N 1
ATOM 673 C CA . SER A 1 84 ? 4.238 1.525 -8.634 1.00 92.19 84 SER A CA 1
ATOM 674 C C . SER A 1 84 ? 5.686 1.757 -8.211 1.00 92.19 84 SER A C 1
ATOM 676 O O . SER A 1 84 ? 6.034 2.861 -7.792 1.00 92.19 84 SER A O 1
ATOM 678 N N . TYR A 1 85 ? 6.547 0.761 -8.422 1.00 91.31 85 TYR A N 1
ATOM 679 C CA . TYR A 1 85 ? 7.998 0.873 -8.282 1.00 91.31 85 TYR A CA 1
ATOM 680 C C . TYR A 1 85 ? 8.555 2.039 -9.103 1.00 91.31 85 TYR A C 1
ATOM 682 O O . TYR A 1 85 ? 9.405 2.790 -8.631 1.00 91.31 85 TYR A O 1
ATOM 690 N N . LEU A 1 86 ? 8.059 2.231 -10.330 1.00 91.00 86 LEU A N 1
ATOM 691 C CA . LEU A 1 86 ? 8.521 3.322 -11.189 1.00 91.00 86 LEU A CA 1
ATOM 692 C C . LEU A 1 86 ? 8.135 4.683 -10.609 1.00 91.00 86 LEU A C 1
ATOM 694 O O . LEU A 1 86 ? 8.964 5.587 -10.588 1.00 91.00 86 LEU A O 1
ATOM 698 N N . SER A 1 87 ? 6.908 4.827 -10.105 1.00 93.19 87 SER A N 1
ATOM 699 C CA . SER A 1 87 ? 6.481 6.066 -9.448 1.00 93.19 87 SER A CA 1
ATOM 700 C C . SER A 1 87 ? 7.270 6.300 -8.164 1.00 93.19 87 SER A C 1
ATOM 702 O O . SER A 1 87 ? 7.753 7.401 -7.947 1.00 93.19 87 SER A O 1
ATOM 704 N N . TRP A 1 88 ? 7.497 5.263 -7.358 1.00 93.25 88 TRP A N 1
ATOM 705 C CA . TRP A 1 88 ? 8.350 5.358 -6.175 1.00 93.25 88 TRP A CA 1
ATOM 706 C C . TRP A 1 88 ? 9.781 5.784 -6.521 1.00 93.25 88 TRP A C 1
ATOM 708 O O . TRP A 1 88 ? 10.377 6.571 -5.800 1.00 93.25 88 TRP A O 1
ATOM 718 N N . LYS A 1 89 ? 10.337 5.308 -7.642 1.00 91.31 89 LYS A N 1
ATOM 719 C CA . LYS A 1 89 ? 11.723 5.599 -8.028 1.00 91.31 89 LYS A CA 1
ATOM 720 C C . LYS A 1 89 ? 11.911 6.962 -8.690 1.00 91.31 89 LYS A C 1
ATOM 722 O O . LYS A 1 89 ? 12.947 7.594 -8.491 1.00 91.31 89 LYS A O 1
ATOM 727 N N . TYR A 1 90 ? 10.959 7.375 -9.522 1.00 93.25 90 TYR A N 1
ATOM 728 C CA . TYR A 1 90 ? 11.107 8.527 -10.416 1.00 93.25 90 TYR A CA 1
ATOM 729 C C . TYR A 1 90 ? 10.171 9.691 -10.083 1.00 93.25 90 TYR A C 1
ATOM 731 O O . TYR A 1 90 ? 10.370 10.784 -10.607 1.00 93.25 90 TYR A O 1
ATOM 739 N N . ASP A 1 91 ? 9.185 9.474 -9.214 1.00 94.62 91 ASP A N 1
ATOM 740 C CA . ASP A 1 91 ? 8.206 10.470 -8.776 1.00 94.62 91 ASP A CA 1
ATOM 741 C C . ASP A 1 91 ? 7.905 10.332 -7.270 1.00 94.62 91 ASP A C 1
ATOM 743 O O . ASP A 1 91 ? 6.760 10.361 -6.810 1.00 94.62 91 ASP A O 1
ATOM 747 N N . GLU A 1 92 ? 8.966 10.125 -6.481 1.00 92.56 92 GLU A N 1
ATOM 748 C CA . GLU A 1 92 ? 8.849 9.789 -5.059 1.00 92.56 92 GLU A CA 1
ATOM 749 C C . GLU A 1 92 ? 8.083 10.835 -4.246 1.00 92.56 92 GLU A C 1
ATOM 751 O O . GLU A 1 92 ? 7.424 10.487 -3.270 1.00 92.56 92 GLU A O 1
ATOM 756 N N . TYR A 1 93 ? 8.159 12.107 -4.647 1.00 95.44 93 TYR A N 1
ATOM 757 C CA . TYR A 1 93 ? 7.504 13.206 -3.950 1.00 95.44 93 TYR A CA 1
ATOM 758 C C . TYR A 1 93 ? 5.985 13.028 -3.953 1.00 95.44 93 TYR A C 1
ATOM 760 O O . TYR A 1 93 ? 5.387 12.997 -2.883 1.00 95.44 93 TYR A O 1
ATOM 768 N N . HIS A 1 94 ? 5.371 12.820 -5.122 1.00 95.06 94 HIS A N 1
ATOM 769 C CA . HIS A 1 94 ? 3.917 12.661 -5.220 1.00 95.06 94 HIS A CA 1
ATOM 770 C C . HIS A 1 94 ? 3.428 11.378 -4.546 1.00 95.06 94 HIS A C 1
ATOM 772 O O . HIS A 1 94 ? 2.357 11.362 -3.943 1.00 95.06 94 HIS A O 1
ATOM 778 N N . VAL A 1 95 ? 4.209 10.294 -4.611 1.00 95.88 95 VAL A N 1
ATOM 779 C CA . VAL A 1 95 ? 3.842 9.041 -3.937 1.00 95.88 95 VAL A CA 1
ATOM 780 C C . VAL A 1 95 ? 3.867 9.205 -2.416 1.00 95.88 95 VAL A C 1
ATOM 782 O O . VAL A 1 95 ? 2.933 8.775 -1.737 1.00 95.88 95 VAL A O 1
ATOM 785 N N . LYS A 1 96 ? 4.914 9.841 -1.876 1.00 95.50 96 LYS A N 1
ATOM 786 C CA . LYS A 1 96 ? 5.052 10.100 -0.437 1.00 95.50 96 LYS A CA 1
ATOM 787 C C . LYS A 1 96 ? 3.994 11.084 0.062 1.00 95.50 96 LYS A C 1
ATOM 789 O O . LYS A 1 96 ? 3.397 10.822 1.101 1.00 95.50 96 LYS A O 1
ATOM 794 N N . ASP A 1 97 ? 3.717 12.144 -0.694 1.00 95.69 97 ASP A N 1
ATOM 795 C CA . ASP A 1 97 ? 2.658 13.117 -0.401 1.00 95.69 97 ASP A CA 1
ATOM 796 C C . ASP A 1 97 ? 1.287 12.428 -0.326 1.00 95.69 97 ASP A C 1
ATOM 798 O O . ASP A 1 97 ? 0.584 12.520 0.679 1.00 95.69 97 ASP A O 1
ATOM 802 N N . ARG A 1 98 ? 0.960 11.583 -1.313 1.00 94.19 98 ARG A N 1
ATOM 803 C CA . ARG A 1 98 ? -0.290 10.815 -1.304 1.00 94.19 98 ARG A CA 1
ATOM 804 C C . ARG A 1 98 ? -0.402 9.849 -0.121 1.00 94.19 98 ARG A C 1
ATOM 806 O O . ARG A 1 98 ? -1.489 9.679 0.434 1.00 94.19 98 ARG A O 1
ATOM 813 N N . LEU A 1 99 ? 0.695 9.196 0.264 1.00 94.38 99 LEU A N 1
ATOM 814 C CA . LEU A 1 99 ? 0.724 8.352 1.461 1.00 94.38 99 LEU A CA 1
ATOM 815 C C . LEU A 1 99 ? 0.464 9.173 2.727 1.00 94.38 99 LEU A C 1
ATOM 817 O O . LEU A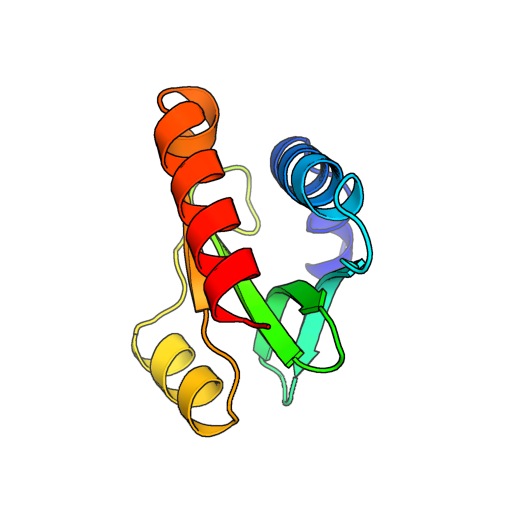 1 99 ? -0.278 8.730 3.597 1.00 94.38 99 LEU A O 1
ATOM 821 N N . GLU A 1 100 ? 1.034 10.370 2.835 1.00 93.44 100 GLU A N 1
ATOM 822 C CA . GLU A 1 100 ? 0.798 11.270 3.967 1.00 93.44 100 GLU A CA 1
ATOM 823 C C . GLU A 1 100 ? -0.652 11.758 4.037 1.00 93.44 100 GLU A C 1
ATOM 825 O O . GLU A 1 100 ? -1.242 11.761 5.123 1.00 93.44 100 GLU A O 1
ATOM 830 N N . GLU A 1 101 ? -1.263 12.083 2.895 1.00 92.19 101 GLU A N 1
ATOM 831 C CA . GLU A 1 101 ? -2.691 12.404 2.819 1.00 92.19 101 GLU A CA 1
ATOM 832 C C . GLU A 1 101 ? -3.553 11.248 3.338 1.00 92.19 101 GLU A C 1
ATOM 834 O O . GLU A 1 101 ? -4.462 11.463 4.142 1.00 92.19 101 GLU A O 1
ATOM 839 N N . LEU A 1 102 ? -3.273 10.012 2.908 1.00 89.56 102 LEU A N 1
ATOM 840 C CA . LEU A 1 102 ? -3.997 8.836 3.391 1.00 89.56 102 LEU A CA 1
ATOM 841 C C . LEU A 1 102 ? -3.812 8.666 4.897 1.00 89.56 102 LEU A C 1
ATOM 843 O O . LEU A 1 102 ? -4.793 8.562 5.621 1.00 89.56 102 LEU A O 1
ATOM 847 N N . LEU A 1 103 ? -2.581 8.725 5.397 1.00 88.94 103 LEU A N 1
ATOM 848 C CA . LEU A 1 103 ? -2.313 8.588 6.828 1.00 88.94 103 LEU A CA 1
ATOM 849 C C . LEU A 1 103 ? -3.014 9.658 7.674 1.00 88.94 103 LEU A C 1
ATOM 851 O O . LEU A 1 103 ? -3.385 9.364 8.808 1.00 88.94 103 LEU A O 1
ATOM 855 N N . THR A 1 104 ? -3.203 10.867 7.145 1.00 87.56 104 THR A N 1
ATOM 856 C CA . THR A 1 104 ? -3.926 11.961 7.817 1.00 87.56 104 THR A CA 1
ATOM 857 C C . THR A 1 104 ? -5.441 11.747 7.783 1.00 87.56 104 THR A C 1
ATOM 859 O O . THR A 1 104 ? -6.126 11.967 8.776 1.00 87.56 104 THR A O 1
ATOM 862 N N . ASN A 1 105 ? -5.981 11.259 6.664 1.00 82.31 105 ASN A N 1
ATOM 863 C CA . ASN A 1 105 ? -7.411 10.959 6.535 1.00 82.31 105 ASN A CA 1
ATOM 864 C C . ASN A 1 105 ? -7.837 9.701 7.317 1.00 82.31 105 ASN A C 1
ATOM 866 O O . ASN A 1 105 ? -9.030 9.452 7.487 1.00 82.31 105 ASN A O 1
ATOM 870 N N . PHE A 1 106 ? -6.866 8.910 7.784 1.00 71.50 106 PHE A N 1
ATOM 871 C CA . PHE A 1 106 ? -7.063 7.709 8.593 1.00 71.50 106 PHE A CA 1
ATOM 872 C C . PHE A 1 106 ? -7.041 7.965 10.115 1.00 71.50 106 PHE A C 1
ATOM 874 O O . PHE A 1 106 ? -7.143 7.005 10.879 1.00 71.50 106 PHE A O 1
ATOM 881 N N . ASP A 1 107 ? -7.002 9.215 10.588 1.00 59.03 107 ASP A N 1
ATOM 882 C CA . ASP A 1 107 ? -7.173 9.551 12.018 1.00 59.03 107 ASP A CA 1
ATOM 883 C C . ASP A 1 107 ? -8.619 9.422 12.520 1.00 59.03 107 ASP A C 1
ATOM 885 O O . ASP A 1 107 ? -9.576 9.683 11.757 1.00 59.03 107 ASP A O 1
#

Solvent-accessible surface area (backbone atoms only — not comparable to full-atom values): 6198 Å² total; per-residue (Å²): 127,58,77,68,66,64,63,74,76,41,73,64,62,51,53,54,46,54,63,49,51,73,38,89,74,36,46,71,40,71,61,38,71,55,97,89,44,68,34,48,33,34,38,36,35,90,94,39,56,36,31,32,37,51,23,59,63,79,82,87,24,54,62,65,76,51,74,65,55,54,52,56,38,42,74,75,65,32,50,70,47,78,44,44,46,64,44,54,73,76,40,40,66,64,52,51,50,52,51,50,52,51,61,60,73,58,109

Foldseek 3Di:
DPLQVVLPDDPLLVVVQVLQVVDPQKHWDAQDDDPNDTFGIWIDHPNAIEGEQEDPDDDSRPDGDDPVSQVVCVVVVYHYHYDYPCCCVPVVPVVSVVVVVVNVVRD